Protein AF-A0A3N0A0P3-F1 (afdb_monomer_lite)

Radius of gyration: 16.24 Å; chains: 1; bounding box: 50×32×35 Å

Structure (mmCIF, N/CA/C/O backbone):
data_AF-A0A3N0A0P3-F1
#
_entry.id   AF-A0A3N0A0P3-F1
#
loop_
_atom_site.group_PDB
_atom_site.id
_atom_site.type_symbol
_atom_site.label_atom_id
_atom_site.label_alt_id
_atom_site.label_comp_id
_atom_site.label_asym_id
_atom_site.label_entity_id
_atom_site.label_seq_id
_atom_site.pdbx_PDB_ins_code
_atom_site.Cartn_x
_atom_site.Cartn_y
_atom_site.Cartn_z
_atom_site.occupancy
_atom_site.B_iso_or_equiv
_atom_site.auth_seq_id
_atom_site.auth_comp_id
_atom_site.auth_asym_id
_atom_site.auth_atom_id
_atom_site.pdbx_PDB_model_num
ATOM 1 N N . MET A 1 1 ? 15.083 -1.004 -10.451 1.00 72.38 1 MET A N 1
ATOM 2 C CA . MET A 1 1 ? 13.817 -1.743 -10.638 1.00 72.38 1 MET A CA 1
ATOM 3 C C . MET A 1 1 ? 12.871 -0.848 -11.410 1.00 72.38 1 MET A C 1
ATOM 5 O O . MET A 1 1 ? 12.894 0.342 -11.137 1.00 72.38 1 MET A O 1
ATOM 9 N N . ASP A 1 2 ? 12.070 -1.397 -12.319 1.00 82.12 2 ASP A N 1
ATOM 10 C CA . ASP A 1 2 ? 10.915 -0.708 -12.904 1.00 82.12 2 ASP A CA 1
ATOM 11 C C . ASP A 1 2 ? 9.624 -1.386 -12.437 1.00 82.12 2 ASP A C 1
ATOM 13 O O . ASP A 1 2 ? 9.608 -2.592 -12.192 1.00 82.12 2 ASP A O 1
ATOM 17 N N . VAL A 1 3 ? 8.557 -0.603 -12.275 1.00 85.69 3 VAL A N 1
ATOM 18 C CA . VAL A 1 3 ? 7.236 -1.109 -11.881 1.00 85.69 3 VAL A CA 1
ATOM 19 C C . VAL A 1 3 ? 6.468 -1.499 -13.149 1.00 85.69 3 VAL A C 1
ATOM 21 O O . VAL A 1 3 ? 6.317 -0.648 -14.029 1.00 85.69 3 VAL A O 1
ATOM 24 N N . PRO A 1 4 ? 5.975 -2.747 -13.270 1.00 90.25 4 PRO A N 1
ATOM 25 C CA . PRO A 1 4 ? 5.154 -3.164 -14.402 1.00 90.25 4 PRO A CA 1
ATOM 26 C C . PRO A 1 4 ? 3.958 -2.235 -14.636 1.00 90.25 4 PRO A C 1
ATOM 28 O O . PRO A 1 4 ? 3.196 -1.952 -13.714 1.00 90.25 4 PRO A O 1
ATOM 31 N N . GLY A 1 5 ? 3.752 -1.815 -15.888 1.00 90.12 5 GLY A N 1
ATOM 32 C CA . GLY A 1 5 ? 2.617 -0.972 -16.287 1.00 90.12 5 GLY A CA 1
ATOM 33 C C . GLY A 1 5 ? 1.238 -1.473 -15.817 1.00 90.12 5 GLY A C 1
ATOM 34 O O . GLY A 1 5 ? 0.446 -0.644 -15.373 1.00 90.12 5 GLY A O 1
ATOM 35 N N . PRO A 1 6 ? 0.943 -2.793 -15.824 1.00 92.69 6 PRO A N 1
ATOM 36 C CA . PRO A 1 6 ? -0.325 -3.320 -15.310 1.00 92.69 6 PRO A CA 1
ATOM 37 C C . PRO A 1 6 ? -0.601 -2.999 -13.836 1.00 92.69 6 PRO A C 1
ATOM 39 O O . PRO A 1 6 ? -1.760 -2.871 -13.463 1.00 92.69 6 PRO A O 1
ATOM 42 N N . LEU A 1 7 ? 0.429 -2.800 -13.005 1.00 92.06 7 LEU A N 1
ATOM 43 C CA . LEU A 1 7 ? 0.261 -2.400 -11.599 1.00 92.06 7 LEU A CA 1
ATOM 44 C C . LEU A 1 7 ? -0.173 -0.939 -11.430 1.00 92.06 7 LEU A C 1
ATOM 46 O O . LEU A 1 7 ? -0.518 -0.524 -10.329 1.00 92.06 7 LEU A O 1
ATOM 50 N N . MET A 1 8 ? -0.125 -0.145 -12.499 1.00 89.69 8 MET A N 1
ATOM 51 C CA . MET A 1 8 ? -0.614 1.236 -12.517 1.00 89.69 8 MET A CA 1
ATOM 52 C C . MET A 1 8 ? -1.998 1.351 -13.167 1.00 89.69 8 MET A C 1
ATOM 54 O O . MET A 1 8 ? -2.517 2.457 -13.312 1.00 89.69 8 MET A O 1
ATOM 58 N N . ALA A 1 9 ? -2.586 0.231 -13.596 1.00 90.25 9 ALA A N 1
ATOM 59 C CA . ALA A 1 9 ? -3.893 0.221 -14.226 1.00 90.25 9 ALA A CA 1
ATOM 60 C C . ALA A 1 9 ? -5.006 0.416 -13.176 1.00 90.25 9 ALA A C 1
ATOM 62 O O . ALA A 1 9 ? -4.898 -0.094 -12.060 1.00 90.25 9 ALA A O 1
ATOM 63 N N . PRO A 1 10 ? -6.094 1.134 -13.512 1.00 88.44 10 PRO A N 1
ATOM 64 C CA . PRO A 1 10 ? -7.177 1.425 -12.567 1.00 88.44 10 PRO A CA 1
ATOM 65 C C . PRO A 1 10 ? -7.976 0.184 -12.140 1.00 88.44 10 PRO A C 1
ATOM 67 O O . PRO A 1 10 ? -8.738 0.250 -11.182 1.00 88.44 10 PRO A O 1
ATOM 70 N N . ASP A 1 11 ? -7.835 -0.926 -12.862 1.00 92.19 11 ASP A N 1
ATOM 71 C CA . ASP A 1 11 ? -8.478 -2.212 -12.598 1.00 92.19 11 ASP A CA 1
ATOM 72 C C . ASP A 1 11 ? -7.560 -3.218 -11.887 1.00 92.19 11 ASP A C 1
ATOM 74 O O . ASP A 1 11 ? -7.948 -4.372 -11.717 1.00 92.19 11 ASP A O 1
ATOM 78 N N . ALA A 1 12 ? -6.359 -2.804 -11.473 1.00 95.44 12 ALA A N 1
ATOM 79 C CA . ALA A 1 12 ? -5.501 -3.625 -10.634 1.00 95.44 12 ALA A CA 1
ATOM 80 C C . ALA A 1 12 ? -6.089 -3.734 -9.217 1.00 95.44 12 ALA A C 1
ATOM 82 O O . ALA A 1 12 ? -6.369 -2.730 -8.557 1.00 95.44 12 ALA A O 1
ATOM 83 N N . GLU A 1 13 ? -6.255 -4.964 -8.740 1.00 97.69 13 GLU A N 1
ATOM 84 C CA . GLU A 1 13 ? -6.731 -5.256 -7.389 1.00 97.69 13 GLU A CA 1
ATOM 85 C C . GLU A 1 13 ? -5.569 -5.680 -6.503 1.00 97.69 13 GLU A C 1
ATOM 87 O O . GLU A 1 13 ? -4.720 -6.463 -6.919 1.00 97.69 13 GLU A O 1
ATOM 92 N N . PHE A 1 14 ? -5.545 -5.195 -5.264 1.00 97.94 14 PHE A N 1
ATOM 93 C CA . PHE A 1 14 ? -4.427 -5.408 -4.353 1.00 97.94 14 PHE A CA 1
ATOM 94 C C . PHE A 1 14 ? -4.902 -5.983 -3.023 1.00 97.94 14 PHE A C 1
ATOM 96 O O . PHE A 1 14 ? -5.907 -5.541 -2.461 1.00 97.94 14 PHE A O 1
ATOM 103 N N . GLU A 1 15 ? -4.141 -6.928 -2.486 1.00 97.50 15 GLU A N 1
ATOM 104 C CA . GLU A 1 15 ? -4.388 -7.547 -1.188 1.00 97.50 15 GLU A CA 1
ATOM 105 C C . GLU A 1 15 ? -3.075 -7.683 -0.420 1.00 97.50 15 GLU A C 1
ATOM 107 O O . GLU A 1 15 ? -2.103 -8.228 -0.938 1.00 97.50 15 GLU A O 1
ATOM 112 N N . ILE A 1 16 ? -3.030 -7.176 0.812 1.00 95.38 16 ILE A N 1
ATOM 113 C CA . ILE A 1 16 ? -1.870 -7.330 1.694 1.00 95.38 16 ILE A CA 1
ATOM 114 C C . ILE A 1 16 ? -1.968 -8.647 2.468 1.00 95.38 16 ILE A C 1
ATOM 116 O O . ILE A 1 16 ? -2.998 -8.944 3.084 1.00 95.38 16 ILE A O 1
ATOM 120 N N . SER A 1 17 ? -0.878 -9.414 2.478 1.00 92.81 17 SER A N 1
ATOM 121 C CA . SER A 1 17 ? -0.767 -10.697 3.179 1.00 92.81 17 SER A CA 1
ATOM 122 C C . SER A 1 17 ? -0.594 -10.479 4.693 1.00 92.81 17 SER A C 1
ATOM 124 O O . SER A 1 17 ? 0.509 -10.532 5.241 1.00 92.81 17 SER A O 1
ATOM 126 N N . LEU A 1 18 ? -1.704 -10.194 5.380 1.00 86.75 18 LEU A N 1
ATOM 127 C CA . LEU A 1 18 ? -1.840 -10.186 6.847 1.00 86.75 18 LEU A CA 1
ATOM 128 C C . LEU A 1 18 ? -2.639 -11.417 7.313 1.00 86.75 18 LEU A C 1
ATOM 130 O O . LEU A 1 18 ? -3.032 -12.233 6.482 1.00 86.75 18 LEU A O 1
ATOM 134 N N . GLU A 1 19 ? -2.913 -11.567 8.618 1.00 82.94 19 GLU A N 1
ATOM 135 C CA . GLU A 1 19 ? -3.754 -12.661 9.141 1.00 82.94 19 GLU A CA 1
ATOM 136 C C . GLU A 1 19 ? -5.160 -12.645 8.497 1.00 82.94 19 GLU A C 1
ATOM 138 O O . GLU A 1 19 ? -6.059 -11.893 8.890 1.00 82.94 19 GLU A O 1
ATOM 143 N N . GLY A 1 20 ? -5.326 -13.459 7.450 1.00 83.81 20 GLY A N 1
ATOM 144 C CA . GLY A 1 20 ? -6.542 -13.580 6.642 1.00 83.81 20 GLY A CA 1
ATOM 145 C C . GLY A 1 20 ? -6.611 -12.709 5.382 1.00 83.81 20 GLY A C 1
ATOM 146 O O . GLY A 1 20 ? -7.673 -12.675 4.773 1.00 83.81 20 GLY A O 1
ATOM 147 N N . GLY A 1 21 ? -5.532 -12.013 5.000 1.00 90.62 21 GLY A N 1
ATOM 148 C CA . GLY A 1 21 ? -5.516 -11.102 3.846 1.00 90.62 21 GLY A CA 1
ATOM 149 C C . GLY A 1 21 ? -6.373 -9.850 4.073 1.00 90.62 21 GLY A C 1
ATOM 150 O O . GLY A 1 21 ? -7.389 -9.884 4.773 1.00 90.62 21 GLY A O 1
ATOM 151 N N . ARG A 1 22 ? -5.970 -8.693 3.543 1.00 94.75 22 ARG A N 1
ATOM 152 C CA . ARG A 1 22 ? -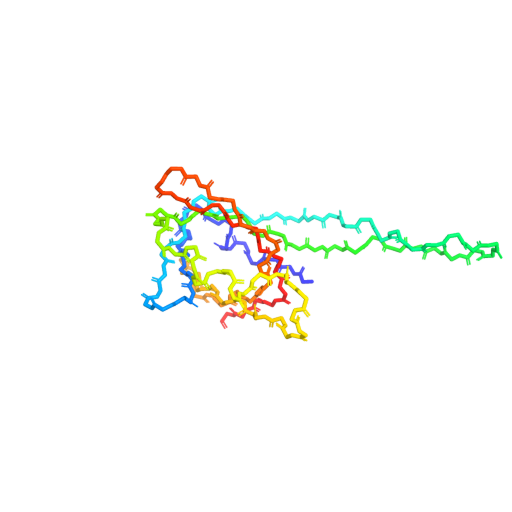6.820 -7.488 3.568 1.00 94.75 22 ARG A CA 1
ATOM 153 C C . ARG A 1 22 ? -6.784 -6.780 2.218 1.00 94.75 22 ARG A C 1
ATOM 155 O O . ARG A 1 22 ? -5.692 -6.534 1.710 1.00 94.75 22 ARG A O 1
ATOM 162 N N . PRO A 1 23 ? -7.941 -6.414 1.643 1.00 96.69 23 PRO A N 1
ATOM 163 C CA . PRO A 1 23 ? -7.955 -5.645 0.411 1.00 96.69 23 PRO A CA 1
ATOM 164 C C . PRO A 1 23 ? -7.353 -4.261 0.660 1.00 96.69 23 PRO A C 1
ATOM 166 O O . PRO A 1 23 ? -7.678 -3.595 1.647 1.00 96.69 23 PRO A O 1
ATOM 169 N N . LEU A 1 24 ? -6.502 -3.828 -0.260 1.00 97.62 24 LEU A N 1
ATOM 170 C CA . LEU A 1 24 ? -5.957 -2.482 -0.299 1.00 97.62 24 LEU A CA 1
ATOM 171 C C . LEU A 1 24 ? -6.800 -1.618 -1.244 1.00 97.62 24 LEU A C 1
ATOM 173 O O . LEU A 1 24 ? -7.166 -2.036 -2.342 1.00 97.62 24 LEU A O 1
ATOM 177 N N . ARG A 1 25 ? -7.115 -0.400 -0.808 1.00 96.69 25 ARG A N 1
ATOM 178 C CA . ARG A 1 25 ? -7.827 0.629 -1.578 1.00 96.69 25 ARG A CA 1
ATOM 179 C C . ARG A 1 25 ? -6.930 1.833 -1.818 1.00 96.69 25 ARG A C 1
ATOM 181 O O . ARG A 1 25 ? -5.876 1.946 -1.198 1.00 96.69 25 ARG A O 1
ATOM 188 N N . ASP A 1 26 ? -7.345 2.700 -2.739 1.00 95.25 26 ASP A N 1
ATOM 189 C CA . ASP A 1 26 ? -6.642 3.944 -3.084 1.00 95.25 26 ASP A CA 1
ATOM 190 C C . ASP A 1 26 ? -5.147 3.729 -3.369 1.00 95.25 26 ASP A C 1
ATOM 192 O O . ASP A 1 26 ? -4.284 4.523 -2.980 1.00 95.25 26 ASP A O 1
ATOM 196 N N . VAL A 1 27 ? -4.836 2.603 -4.023 1.00 96.81 27 VAL A N 1
ATOM 197 C CA . VAL A 1 27 ? -3.457 2.195 -4.264 1.00 96.81 27 VAL A CA 1
ATOM 198 C C . VAL A 1 27 ? -2.823 3.129 -5.282 1.00 96.81 27 VAL A C 1
ATOM 200 O O . VAL A 1 27 ? -3.324 3.310 -6.389 1.00 96.81 27 VAL A O 1
ATOM 203 N N . SER A 1 28 ? -1.688 3.710 -4.912 1.00 95.81 28 SER A N 1
ATOM 204 C CA . SER A 1 28 ? -0.864 4.503 -5.818 1.00 95.81 28 SER A CA 1
ATOM 205 C C . SER A 1 28 ? 0.594 4.102 -5.679 1.00 95.81 28 SER A C 1
ATOM 207 O O . SER A 1 28 ? 1.123 4.012 -4.573 1.00 95.81 28 SER A O 1
ATOM 209 N N . ILE A 1 29 ? 1.253 3.857 -6.810 1.00 94.88 29 ILE A N 1
ATOM 210 C CA . ILE A 1 29 ? 2.683 3.560 -6.864 1.00 94.88 29 ILE A CA 1
ATOM 211 C C . ILE A 1 29 ? 3.371 4.732 -7.546 1.00 94.88 29 ILE A C 1
ATOM 213 O O . ILE A 1 29 ? 3.022 5.122 -8.657 1.00 94.88 29 ILE A O 1
ATOM 217 N N . SER A 1 30 ? 4.351 5.307 -6.864 1.00 91.56 30 SER A N 1
ATOM 218 C CA . SER A 1 30 ? 5.063 6.492 -7.327 1.00 91.56 30 SER A CA 1
ATOM 219 C C . SER A 1 30 ? 6.559 6.298 -7.179 1.00 91.56 30 SER A C 1
ATOM 221 O O . SER A 1 30 ? 7.034 5.652 -6.244 1.00 91.56 30 SER A O 1
ATOM 223 N N . ARG A 1 31 ? 7.313 6.858 -8.121 1.00 89.12 31 ARG A N 1
ATOM 224 C CA . ARG A 1 31 ? 8.766 6.921 -8.021 1.00 89.12 31 ARG A CA 1
ATOM 225 C C . ARG A 1 31 ? 9.143 8.089 -7.119 1.00 89.12 31 ARG A C 1
ATOM 227 O O . ARG A 1 31 ? 8.712 9.213 -7.369 1.00 89.12 31 ARG A O 1
ATOM 234 N N . ILE A 1 32 ? 9.960 7.833 -6.109 1.00 81.62 32 ILE A N 1
ATOM 235 C CA . ILE A 1 32 ? 10.522 8.855 -5.232 1.00 81.62 32 ILE A CA 1
ATOM 236 C C . ILE A 1 32 ? 12.030 8.963 -5.471 1.00 81.62 32 ILE A C 1
ATOM 238 O O . ILE A 1 32 ? 12.711 7.982 -5.776 1.00 81.62 32 ILE A O 1
ATOM 242 N N . ARG A 1 33 ? 12.543 10.190 -5.376 1.00 73.75 33 ARG A N 1
ATOM 243 C CA . ARG A 1 33 ? 13.977 10.447 -5.252 1.00 73.75 33 ARG A CA 1
ATOM 244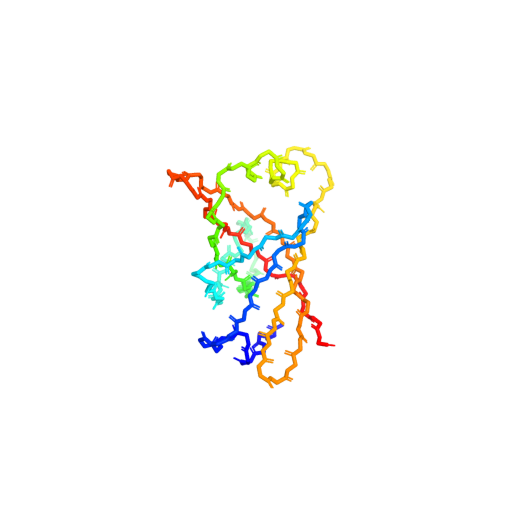 C C . ARG A 1 33 ? 14.255 10.662 -3.784 1.00 73.75 33 ARG A C 1
ATOM 246 O O . ARG A 1 33 ? 13.690 11.583 -3.196 1.00 73.75 33 ARG A O 1
ATOM 253 N N . THR A 1 34 ? 15.107 9.830 -3.220 1.00 62.88 34 THR A N 1
ATOM 254 C CA . THR A 1 34 ? 15.543 9.972 -1.837 1.00 62.88 34 THR A CA 1
ATOM 255 C C . THR A 1 34 ? 16.915 10.637 -1.910 1.00 62.88 34 THR A C 1
ATOM 257 O O . THR A 1 34 ? 17.859 10.004 -2.391 1.00 62.88 34 THR A O 1
ATOM 260 N N . PRO A 1 35 ? 17.050 11.931 -1.548 1.00 55.66 35 PRO A N 1
ATOM 261 C CA . PRO A 1 35 ? 18.350 12.582 -1.554 1.00 55.66 35 PRO A CA 1
ATOM 262 C C . PRO A 1 35 ? 19.218 11.857 -0.531 1.00 55.66 35 PRO A C 1
ATOM 264 O O . PRO A 1 35 ? 18.917 11.876 0.663 1.00 55.66 35 PRO A O 1
ATOM 267 N N . VAL A 1 36 ? 20.269 11.182 -0.988 1.00 55.25 36 VAL A N 1
ATOM 268 C CA . VAL A 1 36 ? 21.205 10.520 -0.081 1.00 55.25 36 VAL A CA 1
ATOM 269 C C . VAL A 1 36 ? 22.093 11.614 0.501 1.00 55.25 36 VAL A C 1
ATOM 271 O O . VAL A 1 36 ? 23.102 12.000 -0.084 1.00 55.25 36 VAL A O 1
ATOM 274 N N . THR A 1 37 ? 21.685 12.196 1.624 1.00 56.25 37 THR A N 1
ATOM 275 C CA . THR A 1 37 ? 22.577 13.053 2.400 1.00 56.25 37 THR A CA 1
ATOM 276 C C . THR A 1 37 ? 23.406 12.161 3.303 1.00 56.25 37 THR A C 1
ATOM 278 O O . THR A 1 37 ? 22.924 11.756 4.357 1.00 56.25 37 THR A O 1
ATOM 281 N N . GLU 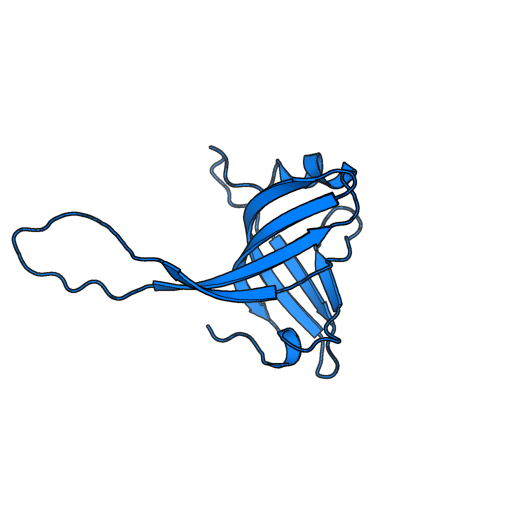A 1 38 ? 24.663 11.904 2.947 1.00 46.44 38 GLU A N 1
ATOM 282 C CA . GLU A 1 38 ? 25.641 11.669 4.001 1.00 46.44 38 GLU A CA 1
ATOM 283 C C . GLU A 1 38 ? 26.952 12.426 3.772 1.00 46.44 38 GLU A C 1
ATOM 285 O O . GLU A 1 38 ? 27.662 12.235 2.790 1.00 46.44 38 GLU A O 1
ATOM 290 N N . SER A 1 39 ? 27.183 13.311 4.745 1.00 39.44 39 SER A N 1
ATOM 291 C CA . SER A 1 39 ? 28.413 13.937 5.222 1.00 39.44 39 SER A CA 1
ATOM 292 C C . SER A 1 39 ? 29.336 14.669 4.244 1.00 39.44 39 SER A C 1
ATOM 294 O O . SER A 1 39 ? 29.941 14.121 3.331 1.00 39.44 39 SER A O 1
ATOM 296 N N . THR A 1 40 ? 29.543 15.948 4.571 1.00 53.69 40 THR A N 1
ATOM 297 C CA . THR A 1 40 ? 30.702 16.773 4.215 1.00 53.69 40 THR A CA 1
ATOM 298 C C . THR A 1 40 ? 31.990 15.960 4.087 1.00 53.69 40 THR A C 1
ATOM 300 O O . THR A 1 40 ? 32.508 15.468 5.089 1.00 53.69 40 THR A O 1
ATOM 303 N N . VAL A 1 41 ? 32.577 15.927 2.889 1.00 46.25 41 VAL A N 1
ATOM 304 C CA . VAL A 1 41 ? 33.989 15.577 2.717 1.00 46.25 41 VAL A CA 1
ATOM 305 C C . VAL A 1 41 ? 34.691 16.723 2.005 1.00 46.25 41 VAL A C 1
ATOM 307 O O . VAL A 1 41 ? 34.372 17.094 0.875 1.00 46.25 41 VAL A O 1
ATOM 310 N N . ARG A 1 42 ? 35.686 17.291 2.689 1.00 51.59 42 ARG A N 1
ATOM 311 C CA . ARG A 1 42 ? 36.768 18.064 2.082 1.00 51.59 42 ARG A CA 1
ATOM 312 C C . ARG A 1 42 ? 37.516 17.128 1.121 1.00 51.59 42 ARG A C 1
ATOM 314 O O . ARG A 1 42 ? 38.488 16.501 1.517 1.00 51.59 42 ARG A O 1
ATOM 321 N N . GLY A 1 43 ? 37.025 16.996 -0.108 1.00 51.31 43 GLY A N 1
ATOM 322 C CA . GLY A 1 43 ? 37.584 16.103 -1.126 1.00 51.31 43 GLY A CA 1
ATOM 323 C C . GLY A 1 43 ? 36.475 15.371 -1.873 1.00 51.31 43 GLY A C 1
ATOM 324 O O . GLY A 1 43 ? 35.860 14.471 -1.321 1.00 51.31 43 GLY A O 1
ATOM 325 N N . GLY A 1 44 ? 36.213 15.812 -3.104 1.00 55.78 44 GLY A N 1
ATOM 326 C CA . GLY A 1 44 ? 35.054 15.461 -3.924 1.00 55.78 44 GLY A CA 1
ATOM 327 C C . GLY A 1 44 ? 34.637 13.989 -3.920 1.00 55.78 44 GLY A C 1
ATOM 328 O O . GLY A 1 44 ? 35.395 13.108 -4.312 1.00 55.78 44 GLY A O 1
ATOM 329 N N . ALA A 1 45 ? 33.370 13.771 -3.587 1.00 51.25 45 ALA A N 1
ATOM 330 C CA . ALA A 1 45 ? 32.606 12.604 -3.989 1.00 51.25 45 ALA A CA 1
ATOM 331 C C . ALA A 1 45 ? 31.303 13.110 -4.621 1.00 51.25 45 ALA A C 1
ATOM 333 O O . ALA A 1 45 ? 30.633 13.980 -4.065 1.00 51.25 45 ALA A O 1
ATOM 334 N N . TYR A 1 46 ? 30.981 12.611 -5.812 1.00 51.84 46 TYR A N 1
ATOM 335 C CA . TYR A 1 46 ? 29.697 12.857 -6.462 1.00 51.84 46 TYR A CA 1
ATOM 336 C C . TYR A 1 46 ? 28.704 11.810 -5.948 1.00 51.84 46 TYR A C 1
ATOM 338 O O . TYR A 1 46 ? 28.943 10.617 -6.127 1.00 51.84 46 TYR A O 1
ATOM 346 N N . THR A 1 47 ? 27.605 12.238 -5.327 1.00 54.81 47 THR A N 1
ATOM 347 C CA . THR A 1 47 ? 26.545 11.328 -4.864 1.00 54.81 47 THR A CA 1
ATOM 348 C C . THR A 1 47 ? 25.430 11.267 -5.903 1.00 54.81 47 THR A C 1
ATOM 350 O O . THR A 1 47 ? 24.892 12.300 -6.299 1.00 54.81 47 THR A O 1
ATOM 353 N N . ALA A 1 48 ? 25.095 10.060 -6.363 1.00 54.66 48 ALA A N 1
ATOM 354 C CA . ALA A 1 48 ? 23.958 9.816 -7.245 1.00 54.66 48 ALA A CA 1
ATOM 355 C C . ALA A 1 48 ? 22.671 9.650 -6.420 1.00 54.66 48 ALA A C 1
ATOM 357 O O . ALA A 1 48 ? 22.673 8.951 -5.408 1.00 54.66 48 ALA A O 1
ATOM 358 N N . ASP A 1 49 ? 21.575 10.265 -6.871 1.00 54.78 49 ASP A N 1
ATOM 359 C CA . ASP A 1 49 ? 20.235 10.058 -6.311 1.00 54.78 49 ASP A CA 1
ATOM 360 C C . ASP A 1 49 ? 19.880 8.558 -6.302 1.00 54.78 49 ASP A C 1
ATOM 362 O O . ASP A 1 49 ? 19.915 7.903 -7.350 1.00 54.78 49 ASP A O 1
ATOM 366 N N . ALA A 1 50 ? 19.472 8.017 -5.151 1.00 65.88 50 ALA A N 1
ATOM 367 C CA . ALA A 1 50 ? 18.839 6.704 -5.098 1.00 65.88 50 ALA A CA 1
ATOM 368 C C . ALA A 1 50 ? 17.371 6.843 -5.538 1.00 65.88 50 ALA A C 1
ATOM 370 O O . ALA A 1 50 ? 16.607 7.647 -4.997 1.00 65.88 50 ALA A O 1
ATOM 371 N N . LEU A 1 51 ? 16.985 6.089 -6.571 1.00 71.19 51 LEU A N 1
ATOM 372 C CA . LEU A 1 51 ? 15.616 6.053 -7.089 1.00 71.19 51 LEU A CA 1
ATOM 373 C C . LEU A 1 51 ? 14.874 4.875 -6.461 1.00 71.19 51 LEU A C 1
ATOM 375 O O . LEU A 1 51 ? 15.203 3.722 -6.740 1.00 71.19 51 LEU A O 1
ATOM 379 N N . GLU A 1 52 ? 13.842 5.171 -5.678 1.00 84.88 52 GLU A N 1
ATOM 380 C CA . GLU A 1 52 ? 13.010 4.181 -4.990 1.00 84.88 52 GLU A CA 1
ATOM 381 C C . GLU A 1 52 ? 11.551 4.288 -5.457 1.00 84.88 52 GLU A C 1
ATOM 383 O O . GLU A 1 52 ? 11.139 5.290 -6.047 1.00 84.88 52 GLU A O 1
ATOM 388 N N . TYR A 1 53 ? 10.750 3.251 -5.211 1.00 91.88 53 TYR A N 1
ATOM 389 C CA . TYR A 1 53 ? 9.305 3.293 -5.442 1.00 91.88 53 TYR A CA 1
ATOM 390 C C . TYR A 1 53 ? 8.563 3.203 -4.118 1.00 91.88 53 TYR A C 1
ATOM 392 O O . TYR A 1 53 ? 8.838 2.325 -3.299 1.00 91.88 53 TYR A O 1
ATOM 400 N N . LYS A 1 54 ? 7.586 4.093 -3.938 1.00 93.12 54 LYS A N 1
ATOM 401 C CA . LYS A 1 54 ? 6.690 4.104 -2.788 1.00 93.12 54 LYS A CA 1
ATOM 402 C C . LYS A 1 54 ? 5.272 3.777 -3.233 1.00 93.12 54 LYS A C 1
ATOM 404 O O . LYS A 1 54 ? 4.725 4.433 -4.122 1.00 93.12 54 LYS A O 1
ATOM 409 N N . MET A 1 55 ? 4.696 2.770 -2.592 1.00 95.50 55 MET A N 1
ATOM 410 C CA . MET A 1 55 ? 3.278 2.450 -2.640 1.00 95.50 55 MET A CA 1
ATOM 411 C C . MET A 1 55 ? 2.571 3.158 -1.480 1.00 95.50 55 MET A C 1
ATOM 413 O O . MET A 1 55 ? 3.037 3.111 -0.340 1.00 95.50 55 MET A O 1
ATOM 417 N N . ARG A 1 56 ? 1.441 3.802 -1.769 1.00 96.81 56 ARG A N 1
ATOM 418 C CA . ARG A 1 56 ? 0.448 4.212 -0.773 1.00 96.81 56 ARG A CA 1
ATOM 419 C C . ARG A 1 56 ? -0.820 3.405 -0.961 1.00 96.81 56 ARG A C 1
ATOM 421 O O . ARG A 1 56 ? -1.173 3.117 -2.101 1.00 96.81 56 ARG A O 1
ATOM 428 N N . ALA A 1 57 ? -1.474 3.057 0.137 1.00 97.12 57 ALA A N 1
ATOM 429 C CA . ALA A 1 57 ? -2.715 2.295 0.128 1.00 97.12 57 ALA A CA 1
ATOM 430 C C . ALA A 1 57 ? -3.532 2.547 1.400 1.00 97.12 57 ALA A C 1
ATOM 432 O O . ALA A 1 57 ? -2.985 2.975 2.413 1.00 97.12 57 ALA A O 1
ATOM 433 N N . THR A 1 58 ? -4.816 2.209 1.367 1.00 97.38 58 THR A N 1
ATOM 434 C CA . THR A 1 58 ? -5.742 2.307 2.499 1.00 97.38 58 THR A CA 1
ATOM 435 C C . THR A 1 58 ? -6.339 0.939 2.812 1.00 97.38 58 THR A C 1
ATOM 437 O O . THR A 1 58 ? -6.799 0.236 1.914 1.00 97.38 58 THR A O 1
ATOM 440 N N . ILE A 1 59 ? -6.393 0.573 4.092 1.00 96.69 59 ILE A N 1
ATOM 441 C CA . ILE A 1 59 ? -7.213 -0.538 4.592 1.00 96.69 59 ILE A CA 1
ATOM 442 C C . ILE A 1 59 ? -8.428 0.062 5.306 1.00 96.69 59 ILE A C 1
ATOM 444 O O . ILE A 1 59 ? -8.261 0.805 6.271 1.00 96.69 59 ILE A O 1
ATOM 448 N N . HIS A 1 60 ? -9.651 -0.274 4.888 1.00 94.75 60 HIS A N 1
ATOM 449 C CA . HIS A 1 60 ? -10.889 0.138 5.578 1.00 94.75 60 HIS A CA 1
ATOM 450 C C . HIS A 1 60 ? -11.238 -0.788 6.755 1.00 94.75 60 HIS A C 1
ATOM 452 O O . HIS A 1 60 ? -12.328 -1.347 6.830 1.00 94.75 60 HIS A O 1
ATOM 458 N N . ASP A 1 61 ? -10.271 -0.986 7.645 1.00 89.88 61 ASP A N 1
ATOM 459 C CA . ASP A 1 61 ? -10.415 -1.747 8.883 1.00 89.88 61 ASP A CA 1
ATOM 460 C C . ASP A 1 61 ? -9.372 -1.239 9.884 1.00 89.88 61 ASP A C 1
ATOM 462 O O . ASP A 1 61 ? -8.188 -1.552 9.786 1.00 89.88 61 ASP A O 1
ATOM 466 N N . ALA A 1 62 ? -9.802 -0.431 10.854 1.00 86.19 62 ALA A N 1
ATOM 467 C CA . ALA A 1 62 ? -8.912 0.081 11.896 1.00 86.19 62 ALA A CA 1
ATOM 468 C C . ALA A 1 62 ? -8.449 -1.009 12.885 1.00 86.19 62 ALA A C 1
ATOM 470 O O . ALA A 1 62 ? -7.476 -0.798 13.608 1.00 86.19 62 ALA A O 1
ATOM 471 N N . GLY A 1 63 ? -9.102 -2.178 12.910 1.00 87.25 63 GLY A N 1
ATOM 472 C CA . GLY A 1 63 ? -8.702 -3.327 13.725 1.00 87.25 63 GLY A CA 1
ATOM 473 C C . GLY A 1 63 ? -7.394 -3.974 13.267 1.00 87.25 63 GLY A C 1
ATOM 474 O O . GLY A 1 63 ? -6.822 -4.775 14.000 1.00 87.25 63 GLY A O 1
ATOM 475 N N . VAL A 1 64 ? -6.882 -3.597 12.091 1.00 87.94 64 VAL A N 1
ATOM 476 C CA . VAL A 1 64 ? -5.613 -4.095 11.546 1.00 87.94 64 VAL A CA 1
ATOM 477 C C . VAL A 1 64 ? -4.378 -3.473 12.215 1.00 87.94 64 VAL A C 1
ATOM 479 O O . VAL A 1 64 ? -3.288 -4.026 12.107 1.00 87.94 64 VAL A O 1
ATOM 482 N N . VAL A 1 65 ? -4.520 -2.341 12.921 1.00 86.06 65 VAL A N 1
ATOM 483 C CA . VAL A 1 65 ? -3.389 -1.591 13.508 1.00 86.06 65 VAL A CA 1
ATOM 484 C C . VAL A 1 65 ? -2.450 -2.470 14.352 1.00 86.06 65 VAL A C 1
ATOM 486 O O . VAL A 1 65 ? -1.244 -2.411 14.108 1.00 86.06 65 VAL A O 1
ATOM 489 N N . PRO A 1 66 ? -2.930 -3.343 15.262 1.00 85.94 66 PRO A N 1
ATOM 490 C CA . PRO A 1 66 ? -2.052 -4.215 16.046 1.00 85.94 66 PRO A CA 1
ATOM 491 C C . PRO A 1 66 ? -1.214 -5.179 15.191 1.00 85.94 66 PRO A C 1
ATOM 493 O O . PRO A 1 66 ? -0.085 -5.498 15.555 1.00 85.94 66 PRO A O 1
ATOM 496 N N . LEU A 1 67 ? -1.736 -5.607 14.033 1.00 85.44 67 LEU A N 1
ATOM 497 C CA . LEU A 1 67 ? -1.032 -6.485 13.088 1.00 85.44 67 LEU A CA 1
ATOM 498 C C . LEU A 1 67 ? 0.075 -5.744 12.323 1.00 85.44 67 LEU A C 1
ATOM 500 O O . LEU A 1 67 ? 1.013 -6.368 11.824 1.00 85.44 67 LEU A O 1
ATOM 504 N N . LEU A 1 68 ? -0.032 -4.415 12.226 1.00 82.19 68 LEU A N 1
ATOM 505 C CA . LEU A 1 68 ? 0.947 -3.549 11.575 1.00 82.19 68 LEU A CA 1
ATOM 506 C C . LEU A 1 68 ? 2.053 -3.112 12.537 1.00 82.19 68 LEU A C 1
ATOM 508 O O . LEU A 1 68 ? 3.207 -3.050 12.127 1.00 82.19 68 LEU A O 1
ATOM 512 N N . THR A 1 69 ? 1.740 -2.848 13.813 1.00 71.31 69 THR A N 1
ATOM 513 C CA . THR A 1 69 ? 2.712 -2.330 14.797 1.00 71.31 69 THR A CA 1
ATOM 514 C C . THR A 1 69 ? 3.931 -3.243 14.973 1.00 71.31 69 THR A C 1
ATOM 516 O O . THR A 1 69 ? 5.042 -2.745 15.116 1.00 71.31 69 THR A O 1
ATOM 519 N N . GLY A 1 70 ? 3.762 -4.567 14.884 1.00 65.31 70 GLY A N 1
ATOM 520 C CA . GLY A 1 70 ? 4.877 -5.527 14.917 1.00 65.31 70 GLY A CA 1
ATOM 521 C C . GLY A 1 70 ? 5.714 -5.593 13.632 1.00 65.31 70 GLY A C 1
ATOM 522 O O . GLY A 1 70 ? 6.730 -6.280 13.602 1.00 65.31 70 GLY A O 1
ATOM 523 N N . ARG A 1 71 ? 5.283 -4.910 12.565 1.00 67.81 71 ARG A N 1
ATOM 524 C CA . ARG A 1 71 ? 5.906 -4.927 11.233 1.00 67.81 71 ARG A CA 1
ATOM 525 C C . ARG A 1 71 ? 6.482 -3.575 10.800 1.00 67.81 71 ARG A C 1
ATOM 527 O O . ARG A 1 71 ? 7.151 -3.504 9.772 1.00 67.81 71 ARG A O 1
ATOM 534 N N . MET A 1 72 ? 6.207 -2.509 11.551 1.00 68.56 72 MET A N 1
ATOM 535 C CA . MET A 1 72 ? 6.746 -1.169 11.308 1.00 68.56 72 MET A CA 1
ATOM 536 C C . MET A 1 72 ? 8.206 -1.053 11.758 1.00 68.56 72 MET A C 1
ATOM 538 O O . MET A 1 72 ? 8.674 -1.809 12.608 1.00 68.56 72 MET A O 1
ATOM 542 N N . LEU A 1 73 ? 8.906 -0.050 11.223 1.00 61.22 73 LEU A N 1
ATOM 543 C CA . LEU A 1 73 ? 10.244 0.345 11.667 1.00 61.22 73 LEU A CA 1
ATOM 544 C C . LEU A 1 73 ? 10.218 0.756 13.152 1.00 61.22 73 LEU A C 1
ATOM 546 O O . LEU A 1 73 ? 9.829 1.870 13.497 1.00 61.22 73 LEU A O 1
ATOM 550 N N . GLY A 1 74 ? 10.627 -0.158 14.028 1.00 59.09 74 GLY A N 1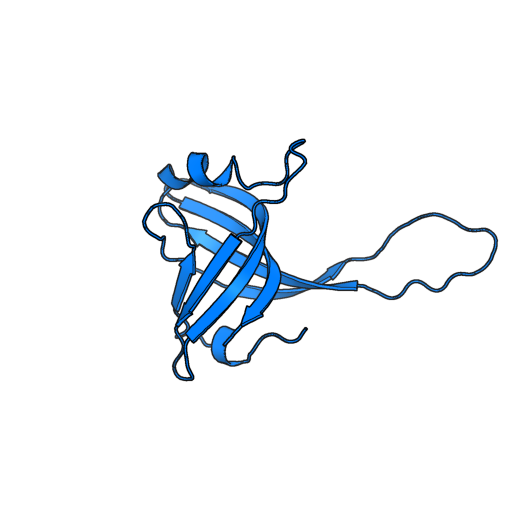
ATOM 551 C CA . GLY A 1 74 ? 10.897 0.088 15.444 1.00 59.09 74 GLY A CA 1
ATOM 552 C C . GLY A 1 74 ? 12.358 -0.228 15.788 1.00 59.09 74 GLY A C 1
ATOM 553 O O . GLY A 1 74 ? 13.133 -0.566 14.899 1.00 59.09 74 GLY A O 1
ATOM 554 N N . PRO A 1 75 ? 12.759 -0.193 17.071 1.00 52.88 75 PRO A N 1
ATOM 555 C CA . PRO A 1 75 ? 14.106 -0.590 17.506 1.00 52.88 75 PRO A CA 1
ATOM 556 C C . PRO A 1 75 ? 14.397 -2.098 17.338 1.00 52.88 75 PRO A C 1
ATOM 558 O O . PRO A 1 75 ? 15.455 -2.569 17.749 1.00 52.88 75 PRO A O 1
ATOM 561 N N . SER A 1 76 ? 13.454 -2.860 16.778 1.00 49.78 76 SER A N 1
ATOM 562 C CA . SER A 1 76 ? 13.597 -4.286 16.500 1.00 49.78 76 SER A CA 1
ATOM 563 C C . SER A 1 76 ? 14.540 -4.505 15.314 1.00 49.78 76 SER A C 1
ATOM 565 O O . SER A 1 76 ? 14.457 -3.814 14.303 1.00 49.78 76 SER A O 1
ATOM 567 N N . THR A 1 77 ? 15.443 -5.472 15.438 1.00 48.31 77 THR A N 1
ATOM 568 C CA . THR A 1 77 ? 16.550 -5.729 14.501 1.00 48.31 77 THR A CA 1
ATOM 569 C C . THR A 1 77 ? 16.155 -6.457 13.214 1.00 48.31 77 THR A C 1
ATOM 571 O O . THR A 1 77 ? 17.021 -6.708 12.380 1.00 48.31 77 THR A O 1
ATOM 574 N N . GLU A 1 78 ? 14.880 -6.801 13.025 1.00 50.59 78 GLU A N 1
ATOM 575 C CA . GLU A 1 78 ? 14.413 -7.560 11.862 1.00 50.59 78 GLU A CA 1
ATOM 576 C C . GLU A 1 78 ? 13.281 -6.819 11.146 1.00 50.59 78 GLU A C 1
ATOM 578 O O . GLU A 1 78 ? 12.209 -6.573 11.700 1.00 50.59 78 GLU A O 1
ATOM 583 N N . PHE A 1 79 ? 13.533 -6.446 9.891 1.00 61.19 79 PHE A N 1
ATOM 584 C CA . PHE A 1 79 ? 12.535 -5.834 9.024 1.00 61.19 79 PHE A CA 1
ATOM 585 C C . PHE A 1 79 ? 11.490 -6.886 8.646 1.00 61.19 79 PHE A C 1
ATOM 587 O O . PHE A 1 79 ? 11.790 -7.826 7.908 1.00 61.19 79 PHE A O 1
ATOM 594 N N . ALA A 1 80 ? 10.250 -6.723 9.103 1.00 71.56 80 ALA A N 1
ATOM 595 C CA . ALA A 1 80 ? 9.168 -7.572 8.631 1.00 71.56 80 ALA A CA 1
ATOM 596 C C . ALA A 1 80 ? 8.812 -7.171 7.194 1.00 71.56 80 ALA A C 1
ATOM 598 O O . ALA A 1 80 ? 8.177 -6.143 6.949 1.00 71.56 80 ALA A O 1
ATOM 599 N N . GLN A 1 81 ? 9.237 -7.990 6.234 1.00 85.38 81 GLN A N 1
ATOM 600 C CA . GLN A 1 81 ? 8.856 -7.819 4.841 1.00 85.38 81 GLN A CA 1
ATOM 601 C C . GLN A 1 81 ? 7.327 -7.910 4.712 1.00 85.38 81 GLN A C 1
ATOM 603 O O . GLN A 1 81 ? 6.687 -8.831 5.225 1.00 85.38 81 GLN A O 1
ATOM 608 N N . ILE A 1 82 ? 6.742 -6.925 4.037 1.00 91.38 82 ILE A N 1
ATOM 609 C CA . ILE A 1 82 ? 5.344 -6.935 3.622 1.00 91.38 82 ILE A CA 1
ATOM 610 C C . ILE A 1 82 ? 5.255 -7.593 2.257 1.00 91.38 82 ILE A C 1
ATOM 612 O O . ILE A 1 82 ? 6.069 -7.312 1.378 1.00 91.38 82 ILE A O 1
ATOM 616 N N . GLU A 1 83 ? 4.239 -8.425 2.089 1.00 95.19 83 GLU A N 1
ATOM 617 C CA . GLU A 1 83 ? 3.855 -9.012 0.816 1.00 95.19 83 GLU A CA 1
ATOM 618 C C . GLU A 1 83 ? 2.471 -8.486 0.423 1.00 95.19 83 GLU A C 1
ATOM 620 O O . GLU A 1 83 ? 1.556 -8.426 1.249 1.00 95.19 83 GLU A O 1
ATOM 625 N N . VAL A 1 84 ? 2.338 -8.071 -0.833 1.00 97.12 84 VAL A N 1
ATOM 626 C CA . VAL A 1 84 ? 1.086 -7.638 -1.450 1.00 97.12 84 VAL A CA 1
ATOM 627 C C . VAL A 1 84 ? 0.899 -8.424 -2.738 1.00 97.12 84 VAL A C 1
ATOM 629 O O . VAL A 1 84 ? 1.759 -8.393 -3.617 1.00 97.12 84 VAL A O 1
ATOM 632 N N . THR A 1 85 ? -0.237 -9.098 -2.866 1.00 97.62 85 THR A N 1
ATOM 633 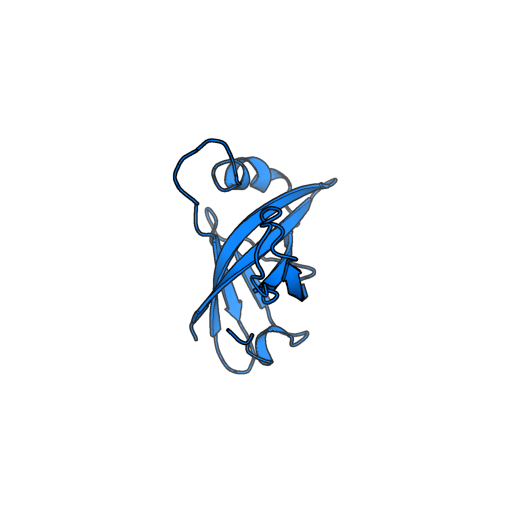C CA . THR A 1 85 ? -0.663 -9.710 -4.125 1.00 97.62 85 THR A CA 1
ATOM 634 C C . THR A 1 85 ? -1.406 -8.668 -4.948 1.00 97.62 85 THR A C 1
ATOM 636 O O . THR A 1 85 ? -2.311 -8.009 -4.436 1.00 97.62 85 THR A O 1
ATOM 639 N N . ALA A 1 86 ? -1.032 -8.519 -6.213 1.00 97.62 86 ALA A N 1
ATOM 640 C CA . ALA A 1 86 ? -1.699 -7.657 -7.174 1.00 97.62 86 ALA A CA 1
ATOM 641 C C . ALA A 1 86 ? -2.257 -8.503 -8.318 1.00 97.62 86 ALA A C 1
ATOM 643 O O . ALA A 1 86 ? -1.497 -9.165 -9.018 1.00 97.62 86 ALA A O 1
ATOM 644 N N . ARG A 1 87 ? -3.572 -8.471 -8.519 1.00 97.19 87 ARG A N 1
ATOM 645 C CA . ARG A 1 87 ? -4.251 -9.160 -9.620 1.00 97.19 87 ARG A CA 1
ATOM 646 C C . ARG A 1 87 ? -4.539 -8.151 -10.715 1.00 97.19 87 ARG A C 1
ATOM 648 O O . ARG A 1 87 ? -5.168 -7.122 -10.466 1.00 97.19 87 ARG A O 1
ATOM 655 N N . THR A 1 88 ? -4.056 -8.421 -11.922 1.00 94.94 88 THR A N 1
ATOM 656 C CA . THR A 1 88 ? -4.219 -7.528 -13.077 1.00 94.94 88 THR A CA 1
ATOM 657 C C . THR A 1 88 ? -4.747 -8.307 -14.276 1.00 94.94 88 THR A C 1
ATOM 659 O O . THR A 1 88 ? -4.661 -9.533 -14.328 1.00 94.94 88 THR A O 1
ATOM 662 N N . LYS A 1 89 ? -5.227 -7.607 -15.310 1.00 90.69 89 LYS A N 1
ATOM 663 C CA . LYS A 1 89 ? -5.641 -8.251 -16.572 1.00 90.69 89 LYS A CA 1
ATOM 664 C C . LYS A 1 89 ? -4.534 -9.045 -17.274 1.00 90.69 89 LYS A C 1
ATOM 666 O O . LYS A 1 89 ? -4.846 -9.914 -18.081 1.00 90.69 89 LYS A O 1
ATOM 671 N N . ASN A 1 90 ? -3.269 -8.738 -16.991 1.00 89.94 90 ASN A N 1
ATOM 672 C CA . ASN A 1 90 ? -2.114 -9.327 -17.668 1.00 89.94 90 ASN A CA 1
ATOM 673 C C . ASN A 1 90 ? -1.381 -10.365 -16.805 1.00 89.94 90 ASN A C 1
ATOM 675 O O . ASN A 1 90 ? -0.292 -10.797 -17.180 1.00 89.94 90 ASN A O 1
ATOM 679 N N . GLY A 1 91 ? -1.967 -10.753 -15.671 1.00 92.38 91 GLY A N 1
ATOM 680 C CA . GLY A 1 91 ? -1.394 -11.702 -14.725 1.00 92.38 91 GLY A CA 1
ATOM 681 C C . GLY A 1 91 ? -1.339 -11.155 -13.304 1.00 92.38 91 GLY A C 1
ATOM 682 O O . GLY A 1 91 ? -1.639 -9.981 -13.046 1.00 92.38 91 GLY A O 1
ATOM 683 N N . ASP A 1 92 ? -0.941 -12.037 -12.401 1.00 95.12 92 ASP A N 1
ATOM 684 C CA . ASP A 1 92 ? -0.772 -11.726 -10.993 1.00 95.12 92 ASP A CA 1
ATOM 685 C C . ASP A 1 92 ? 0.678 -11.322 -10.724 1.00 95.12 92 ASP A C 1
ATOM 687 O O . ASP A 1 92 ? 1.601 -11.737 -11.419 1.00 95.12 92 ASP A O 1
ATOM 691 N N . TYR A 1 93 ? 0.874 -10.483 -9.716 1.00 96.62 93 TYR A N 1
ATOM 692 C CA . TYR A 1 93 ? 2.190 -10.082 -9.250 1.00 96.62 93 TYR A CA 1
ATOM 693 C C . TYR A 1 93 ? 2.254 -10.173 -7.730 1.00 96.62 93 TYR A C 1
ATOM 695 O O . TYR A 1 93 ? 1.291 -9.864 -7.028 1.00 96.62 93 TYR A O 1
ATOM 703 N N . THR A 1 94 ? 3.430 -10.500 -7.214 1.00 96.94 94 THR A N 1
ATOM 704 C CA . THR A 1 94 ? 3.755 -10.407 -5.793 1.00 96.94 94 THR A CA 1
ATOM 705 C C . THR A 1 94 ? 4.721 -9.252 -5.573 1.00 96.94 94 THR A C 1
ATOM 707 O O . THR A 1 94 ? 5.845 -9.241 -6.082 1.00 96.94 94 THR A O 1
ATOM 710 N N . ILE A 1 95 ? 4.282 -8.262 -4.804 1.00 96.44 95 ILE A N 1
ATOM 711 C CA . ILE A 1 95 ? 5.052 -7.079 -4.435 1.00 96.44 95 ILE A CA 1
ATOM 712 C C . ILE A 1 95 ? 5.558 -7.281 -3.013 1.00 96.44 95 ILE A C 1
ATOM 714 O O . ILE A 1 95 ? 4.779 -7.438 -2.077 1.00 96.44 95 ILE A O 1
ATOM 718 N N . TYR A 1 96 ? 6.871 -7.228 -2.847 1.00 94.50 96 TYR A N 1
ATOM 719 C CA . TYR A 1 96 ? 7.518 -7.209 -1.548 1.00 94.50 96 TYR A CA 1
ATOM 720 C C . TYR A 1 96 ? 7.972 -5.795 -1.207 1.00 94.50 96 TYR A C 1
ATOM 722 O O . TYR A 1 96 ? 8.534 -5.086 -2.049 1.00 94.50 96 TYR A O 1
ATOM 730 N N . GLY A 1 97 ? 7.783 -5.395 0.044 1.00 92.56 97 GLY A N 1
ATOM 731 C CA . GLY A 1 97 ? 8.156 -4.068 0.507 1.00 92.56 97 GLY A CA 1
ATOM 732 C C . GLY A 1 97 ? 8.396 -3.988 2.005 1.00 92.56 97 GLY A C 1
ATOM 733 O O . GLY A 1 97 ? 8.302 -4.978 2.726 1.00 92.56 97 GLY A O 1
ATOM 734 N N . ILE A 1 98 ? 8.731 -2.788 2.458 1.00 90.56 98 ILE A N 1
ATOM 735 C CA . ILE A 1 98 ? 8.915 -2.451 3.869 1.00 90.56 98 ILE A CA 1
ATOM 736 C C . ILE A 1 98 ? 7.847 -1.427 4.232 1.00 90.56 98 ILE A C 1
ATOM 738 O O . ILE A 1 98 ? 7.711 -0.416 3.542 1.00 90.56 98 ILE A O 1
ATOM 742 N N . LEU A 1 99 ? 7.094 -1.684 5.304 1.00 90.31 99 LEU A N 1
ATOM 743 C CA . LEU A 1 99 ? 6.126 -0.728 5.836 1.00 90.31 99 LEU A CA 1
ATOM 744 C C . LEU A 1 99 ? 6.877 0.439 6.492 1.00 90.31 99 LEU A C 1
ATOM 746 O O . LEU A 1 99 ? 7.465 0.284 7.562 1.00 90.31 99 LEU A O 1
ATOM 750 N N . THR A 1 100 ? 6.878 1.602 5.844 1.00 88.62 100 THR A N 1
ATOM 751 C CA . THR A 1 100 ? 7.593 2.794 6.324 1.00 88.62 100 THR A CA 1
ATOM 752 C C . THR A 1 100 ? 6.743 3.670 7.226 1.00 88.62 100 THR A C 1
ATOM 754 O O . THR A 1 100 ? 7.277 4.350 8.097 1.00 88.62 100 THR A O 1
ATOM 757 N N . ASP A 1 101 ? 5.430 3.686 7.007 1.00 87.56 101 ASP A N 1
ATOM 758 C CA . ASP A 1 101 ? 4.492 4.478 7.791 1.00 87.56 101 ASP A CA 1
ATOM 759 C C . ASP A 1 101 ? 3.095 3.848 7.794 1.00 87.56 101 ASP A C 1
ATOM 761 O O . ASP A 1 101 ? 2.709 3.133 6.867 1.00 87.56 101 ASP A O 1
ATOM 765 N N . SER A 1 102 ? 2.349 4.118 8.864 1.00 90.56 102 SER A N 1
ATOM 766 C CA . SER A 1 102 ? 0.921 3.835 8.945 1.00 90.56 102 SER A CA 1
ATOM 767 C C . SER A 1 102 ? 0.225 4.957 9.704 1.00 90.56 102 SER A C 1
ATOM 769 O O . SER A 1 102 ? 0.663 5.309 10.803 1.00 90.56 102 SER A O 1
ATOM 771 N N . VAL A 1 103 ? -0.859 5.499 9.158 1.00 92.88 103 VAL A N 1
ATOM 772 C CA . VAL A 1 103 ? -1.636 6.572 9.788 1.00 92.88 103 VAL A CA 1
ATOM 773 C C . VAL A 1 103 ? -3.056 6.084 10.019 1.00 92.88 103 VAL A C 1
ATOM 775 O O . VAL A 1 103 ? -3.801 5.816 9.079 1.00 92.88 103 VAL A O 1
ATOM 778 N N . GLN A 1 104 ? -3.443 5.974 11.288 1.00 92.44 104 GLN A N 1
ATOM 779 C CA . GLN A 1 104 ? -4.805 5.610 11.651 1.00 92.44 104 GLN A CA 1
ATOM 780 C C . GLN A 1 104 ? -5.759 6.783 11.393 1.00 92.44 104 GLN A C 1
ATOM 782 O O . GLN A 1 104 ? -5.511 7.924 11.788 1.00 92.44 104 GLN A O 1
ATOM 787 N N . ARG A 1 105 ? -6.883 6.477 10.754 1.00 93.19 105 ARG A N 1
ATOM 788 C CA . ARG A 1 105 ? -8.022 7.365 10.518 1.00 93.19 105 ARG A CA 1
ATOM 789 C C . ARG A 1 105 ? -9.284 6.722 11.105 1.00 93.19 105 ARG A C 1
ATOM 791 O O . ARG A 1 105 ? -9.291 5.519 11.379 1.00 93.19 105 ARG A O 1
ATOM 798 N N . PRO A 1 106 ? -10.383 7.473 11.293 1.00 93.50 106 PRO A N 1
ATOM 799 C CA . PRO A 1 106 ? -11.662 6.869 11.652 1.00 93.50 106 PRO A CA 1
ATOM 800 C C . PRO A 1 106 ? -12.045 5.760 10.656 1.00 93.50 106 PRO A C 1
ATOM 802 O O . PRO A 1 106 ? -12.227 6.015 9.469 1.00 93.50 106 PRO A O 1
ATOM 805 N N . GLY A 1 107 ? -12.107 4.515 11.138 1.00 93.50 107 GLY A N 1
ATOM 806 C CA . GLY A 1 107 ? -12.485 3.339 10.344 1.00 93.50 107 GLY A CA 1
ATOM 807 C C . GLY A 1 107 ? -11.464 2.864 9.301 1.00 93.50 107 GLY A C 1
ATOM 808 O O . GLY A 1 107 ? -11.788 1.967 8.528 1.00 93.50 107 GLY A O 1
ATOM 809 N N . SER A 1 108 ? -10.255 3.430 9.242 1.00 95.81 108 SER A N 1
ATOM 810 C CA . SER A 1 108 ? -9.259 3.034 8.238 1.00 95.81 108 SER A CA 1
ATOM 811 C C . SER A 1 108 ? -7.815 3.275 8.671 1.00 95.81 108 SER A C 1
ATOM 813 O O . SER A 1 108 ? -7.543 3.944 9.668 1.00 95.81 108 SER A O 1
ATOM 815 N N . VAL A 1 109 ? -6.879 2.705 7.917 1.00 95.50 109 VAL A N 1
ATOM 816 C CA . VAL A 1 109 ? -5.440 2.910 8.083 1.00 95.50 109 VAL A CA 1
ATOM 817 C C . VAL A 1 109 ? -4.823 3.194 6.721 1.00 95.50 109 VAL A C 1
ATOM 819 O O . VAL A 1 109 ? -4.952 2.386 5.803 1.00 95.50 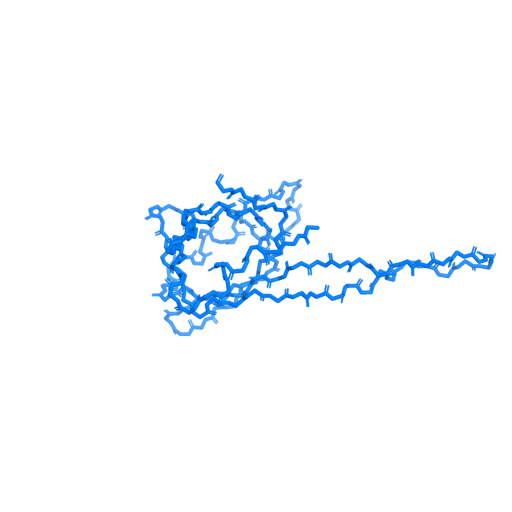109 VAL A O 1
ATOM 822 N N . GLU A 1 110 ? -4.154 4.334 6.601 1.00 96.31 110 GLU A N 1
ATOM 823 C CA . GLU A 1 110 ? -3.315 4.679 5.452 1.00 96.31 110 GLU A CA 1
ATOM 824 C C . GLU A 1 110 ? -1.933 4.043 5.644 1.00 96.31 110 GLU A C 1
ATOM 826 O O . GLU A 1 110 ? -1.381 4.099 6.741 1.00 96.31 110 GLU A O 1
ATOM 831 N N . LEU A 1 111 ? -1.373 3.449 4.594 1.00 95.25 111 LEU A N 1
ATOM 832 C CA . LEU A 1 111 ? -0.085 2.761 4.591 1.00 95.25 111 LEU A CA 1
ATOM 833 C C . LEU A 1 111 ? 0.883 3.433 3.622 1.00 95.25 111 LEU A C 1
ATOM 835 O O . LEU A 1 111 ? 0.514 3.760 2.492 1.00 95.25 111 LEU A O 1
ATOM 839 N N . GLY A 1 112 ? 2.142 3.537 4.032 1.00 94.06 112 GLY A N 1
ATOM 840 C CA . GLY A 1 112 ? 3.271 3.824 3.159 1.00 94.06 112 GLY A CA 1
ATOM 841 C C . GLY A 1 112 ? 4.221 2.636 3.119 1.00 94.06 112 GLY A C 1
ATOM 842 O O . GLY A 1 112 ? 4.703 2.184 4.156 1.00 94.06 112 GLY A O 1
ATOM 843 N N . ILE A 1 113 ? 4.493 2.130 1.917 1.00 93.50 113 ILE A N 1
ATOM 844 C CA . ILE A 1 113 ? 5.328 0.948 1.694 1.00 93.50 113 ILE A CA 1
ATOM 845 C C . ILE A 1 113 ? 6.424 1.294 0.686 1.00 93.50 113 ILE A C 1
ATOM 847 O O . ILE A 1 113 ? 6.129 1.699 -0.439 1.00 93.50 113 ILE A O 1
ATOM 851 N N . THR A 1 114 ? 7.689 1.098 1.054 1.00 92.31 114 THR A N 1
ATOM 852 C CA . THR A 1 114 ? 8.802 1.143 0.093 1.00 92.31 114 THR A CA 1
ATOM 853 C C . THR A 1 114 ? 8.919 -0.210 -0.593 1.00 92.31 114 THR A C 1
ATOM 855 O O . THR A 1 114 ? 9.094 -1.232 0.072 1.00 92.31 114 THR A O 1
ATOM 858 N N . ILE A 1 115 ? 8.814 -0.231 -1.921 1.00 93.31 115 ILE A N 1
ATOM 859 C CA . ILE A 1 115 ? 8.872 -1.460 -2.718 1.00 93.31 115 ILE A CA 1
ATOM 860 C C . ILE A 1 115 ? 10.328 -1.919 -2.845 1.00 93.31 115 ILE A C 1
ATOM 862 O O . ILE A 1 115 ? 11.188 -1.158 -3.285 1.00 93.31 115 ILE A O 1
ATOM 866 N N . THR A 1 116 ? 10.591 -3.180 -2.501 1.00 91.81 116 THR A N 1
ATOM 867 C CA . THR A 1 116 ? 11.931 -3.791 -2.545 1.00 91.81 116 THR A CA 1
ATOM 868 C C . THR A 1 116 ? 12.064 -4.863 -3.619 1.00 91.81 116 THR A C 1
ATOM 870 O O . THR A 1 116 ? 13.144 -5.017 -4.192 1.00 91.81 116 THR A O 1
ATOM 873 N N . ARG A 1 117 ? 10.981 -5.582 -3.954 1.00 93.38 117 ARG A N 1
ATOM 874 C CA . ARG A 1 117 ? 10.967 -6.597 -5.024 1.00 93.38 117 ARG A CA 1
ATOM 875 C C . ARG A 1 117 ? 9.575 -6.748 -5.644 1.00 93.38 117 ARG A C 1
ATOM 877 O O . ARG A 1 117 ? 8.584 -6.614 -4.942 1.00 93.38 117 ARG A O 1
ATOM 884 N N . ILE A 1 118 ? 9.506 -7.066 -6.938 1.00 95.00 118 ILE A N 1
ATOM 885 C CA . ILE A 1 118 ? 8.268 -7.441 -7.643 1.00 95.00 118 ILE A CA 1
ATOM 886 C C . ILE A 1 118 ? 8.536 -8.748 -8.396 1.00 95.00 118 ILE A C 1
ATOM 888 O O . ILE A 1 118 ? 9.584 -8.876 -9.029 1.00 95.00 118 ILE A O 1
ATOM 892 N N . ILE A 1 119 ? 7.614 -9.703 -8.301 1.00 94.94 119 ILE A N 1
ATOM 893 C CA . ILE A 1 119 ? 7.636 -10.992 -9.006 1.00 94.94 119 ILE A CA 1
ATOM 894 C C . ILE A 1 119 ? 6.319 -11.129 -9.777 1.00 94.94 119 ILE A C 1
ATOM 896 O O . ILE A 1 119 ? 5.293 -10.678 -9.278 1.00 94.94 119 ILE A O 1
ATOM 900 N N . SER A 1 120 ? 6.367 -11.694 -10.982 1.00 88.75 120 SER A N 1
ATOM 901 C CA . SER A 1 120 ? 5.211 -12.073 -11.813 1.00 88.75 120 SER A CA 1
ATOM 902 C C . SER A 1 120 ? 5.006 -13.579 -11.800 1.00 88.75 120 SER A C 1
ATOM 904 O O . SER A 1 120 ? 6.059 -14.258 -11.863 1.00 88.75 120 SER A O 1
#

Secondary structure (DSSP, 8-state):
----GGGGSTT-EEEE-STT-EEEEEEEEEEEEE-------SS--PPPPEEEEEEEEEES-GGGHHHHHTTSSSS-SS--EEEEEEEETTEEEEEEEEEEEEEEETTEEEEEEEEEEEE-

pLDDT: mean 83.1, std 16.27, range [39.44, 97.94]

Sequence (120 aa):
MDVPGPLMAPDAEFEISLEGGRPLRDVSISRIRTPVTESTVRGGAYTADALEYKMRATIHDAGVVPLLTGRMLGPSTEFAQIEVTARTKNGDYTIYGILTDSVQRPGSVELGITITRIIS

Foldseek 3Di:
DDDDPQCQDPPKWKWKPFDVIFTWPPKDKDKDFDPPDDDDDPPDDDDDTDIWIKIKTKTQALVCVVRCVVQEDDPDPDHNWIWMWIQGPVGIKIWIWGFHDWDDDVRMIMTITITDDMGD